Protein AF-A0A9Q4D4Q5-F1 (afdb_monomer)

Solvent-accessible surface area (backbone atoms only — not comparable to full-atom values): 5879 Å² total; per-residue (Å²): 128,88,74,90,69,77,93,74,64,88,87,64,56,71,64,58,53,51,51,46,45,70,75,54,72,36,72,67,62,60,48,51,52,71,72,35,90,54,38,47,77,47,73,43,54,54,98,89,61,53,78,44,31,43,36,38,36,31,48,68,54,75,71,93,72,73,70,84,81,74,72,85,71,78,88,39,73,40,80,73,44,78,50,64,42,73,94,73,63,132

Secondary structure (DSSP, 8-state):
--------STT--HHHHHHHHHHHS-HHHHHHHHH-TTEEEEEEE-TT--EEEEEEEEETPPPSSS-TTS--SSS-EEEEEEEE-GGG--

Radius of gyration: 15.41 Å; Cα contacts (8 Å, |Δi|>4): 100; chains: 1; bounding box: 35×41×30 Å

Mean predicted aligned error: 8.26 Å

pLDDT: mean 80.2, std 16.12, range [35.66, 95.75]

Structure (mmCIF, N/CA/C/O backbone):
data_AF-A0A9Q4D4Q5-F1
#
_entry.id   AF-A0A9Q4D4Q5-F1
#
loop_
_atom_site.group_PDB
_atom_site.id
_atom_site.type_symbol
_atom_site.label_atom_id
_atom_site.label_alt_id
_atom_site.label_comp_id
_atom_site.label_asym_id
_atom_site.label_entity_id
_atom_site.label_seq_id
_atom_site.pdbx_PDB_ins_code
_atom_site.Cartn_x
_atom_site.Cartn_y
_atom_site.Cartn_z
_atom_site.occupancy
_atom_site.B_iso_or_equiv
_atom_site.auth_seq_id
_atom_site.auth_comp_id
_atom_site.auth_asym_id
_atom_site.auth_atom_id
_atom_site.pdbx_PDB_model_num
ATOM 1 N N . PRO A 1 1 ? 5.399 -2.163 -12.065 1.00 35.66 1 PRO A N 1
ATOM 2 C CA . PRO A 1 1 ? 6.712 -2.619 -11.547 1.00 35.66 1 PRO A CA 1
ATOM 3 C C . PRO A 1 1 ? 6.629 -2.920 -10.039 1.00 35.66 1 PRO A C 1
ATOM 5 O 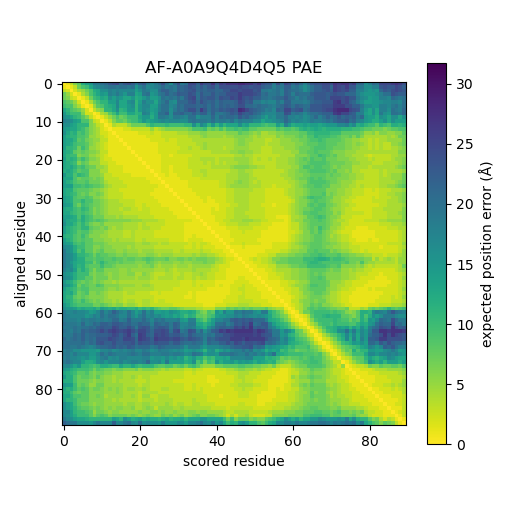O . PRO A 1 1 ? 5.773 -2.340 -9.374 1.00 35.66 1 PRO A O 1
ATOM 8 N N . PRO A 1 2 ? 7.445 -3.843 -9.507 1.00 35.81 2 PRO A N 1
ATOM 9 C CA . PRO A 1 2 ? 7.506 -4.082 -8.066 1.00 35.81 2 PRO A CA 1
ATOM 10 C C . PRO A 1 2 ? 7.952 -2.807 -7.322 1.00 35.81 2 PRO A C 1
ATOM 12 O O . PRO A 1 2 ? 8.803 -2.076 -7.826 1.00 35.81 2 PRO A O 1
ATOM 15 N N . GLY A 1 3 ? 7.335 -2.537 -6.163 1.00 51.19 3 GLY A N 1
ATOM 16 C CA . GLY A 1 3 ? 7.714 -1.500 -5.196 1.00 51.19 3 GLY A CA 1
ATOM 17 C C . GLY A 1 3 ? 7.646 -0.039 -5.661 1.00 51.19 3 GLY A C 1
ATOM 18 O O . GLY A 1 3 ? 8.684 0.608 -5.805 1.00 51.1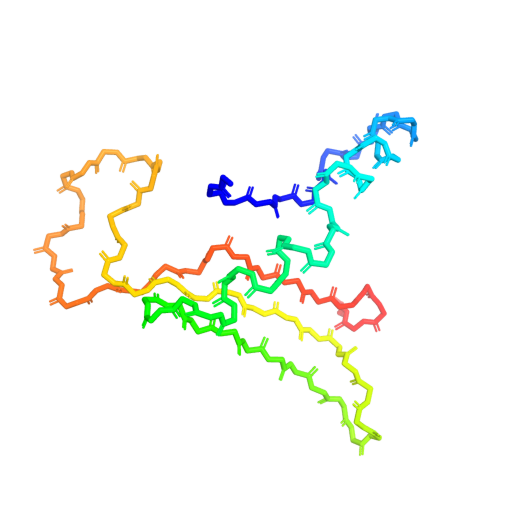9 3 GLY A O 1
ATOM 19 N N . VAL A 1 4 ? 6.447 0.539 -5.807 1.00 48.41 4 VAL A N 1
ATOM 20 C CA . VAL A 1 4 ? 6.294 2.009 -5.864 1.00 48.41 4 VAL A CA 1
ATOM 21 C C . VAL A 1 4 ? 6.584 2.572 -4.467 1.00 48.41 4 VAL A C 1
ATOM 23 O O . VAL A 1 4 ? 5.706 2.639 -3.612 1.00 48.41 4 VAL A O 1
ATOM 26 N N . ARG A 1 5 ? 7.842 2.941 -4.206 1.00 56.47 5 ARG A N 1
ATOM 27 C CA . ARG A 1 5 ? 8.272 3.537 -2.932 1.00 56.47 5 ARG A CA 1
ATOM 28 C C . ARG A 1 5 ? 8.243 5.055 -3.034 1.00 56.47 5 ARG A C 1
ATOM 30 O O . ARG A 1 5 ? 8.892 5.610 -3.910 1.00 56.47 5 ARG A O 1
ATOM 37 N N . LEU A 1 6 ? 7.536 5.713 -2.115 1.00 54.44 6 LEU A N 1
ATOM 38 C CA . LEU A 1 6 ? 7.571 7.172 -1.967 1.00 54.44 6 LEU A CA 1
ATOM 39 C C . LEU A 1 6 ? 9.030 7.675 -1.914 1.00 54.44 6 LEU A C 1
ATOM 41 O O . LEU A 1 6 ? 9.861 7.020 -1.268 1.00 54.44 6 LEU A O 1
ATOM 45 N N . PRO A 1 7 ? 9.358 8.815 -2.552 1.00 49.78 7 PRO A N 1
ATOM 46 C CA . PRO A 1 7 ? 10.686 9.407 -2.466 1.00 49.78 7 PRO A CA 1
ATOM 47 C C . PRO A 1 7 ? 10.987 9.720 -0.997 1.00 49.78 7 PRO A C 1
ATOM 49 O O . PRO A 1 7 ? 10.277 10.483 -0.346 1.00 49.78 7 PRO A O 1
ATOM 52 N N . ARG A 1 8 ? 12.000 9.039 -0.455 1.00 56.72 8 ARG A N 1
ATOM 53 C CA . ARG A 1 8 ? 12.390 9.087 0.960 1.00 56.72 8 ARG A CA 1
ATOM 54 C C . ARG A 1 8 ? 13.716 9.777 1.300 1.00 56.72 8 ARG A C 1
ATOM 56 O O . ARG A 1 8 ? 13.963 9.883 2.499 1.00 56.72 8 ARG A O 1
ATOM 63 N N . PRO A 1 9 ? 14.574 10.278 0.388 1.00 56.56 9 PRO A N 1
ATOM 64 C CA . PRO A 1 9 ? 15.666 11.110 0.859 1.00 56.56 9 PRO A CA 1
ATOM 65 C C . PRO A 1 9 ? 15.135 12.513 1.201 1.00 56.56 9 PRO A C 1
ATOM 67 O O . PRO A 1 9 ? 14.575 13.179 0.318 1.00 56.56 9 PRO A O 1
ATOM 70 N N . PRO A 1 10 ? 15.311 13.001 2.442 1.00 55.91 10 PRO A N 1
ATOM 71 C CA . PRO A 1 10 ? 15.198 14.430 2.708 1.00 55.91 10 PRO A CA 1
ATOM 72 C C . PRO A 1 10 ? 16.138 15.197 1.763 1.00 55.91 10 PRO A C 1
ATOM 74 O O . PRO A 1 10 ? 17.282 14.791 1.565 1.00 55.91 10 PRO A O 1
ATOM 77 N N . GLY A 1 11 ? 15.641 16.279 1.155 1.00 62.03 11 GLY A N 1
A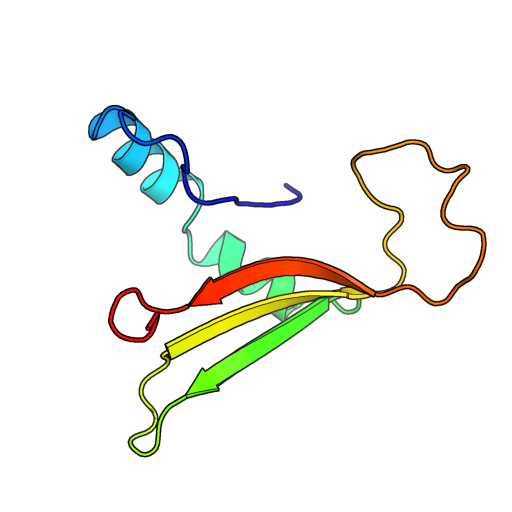TOM 78 C CA . GLY A 1 11 ? 16.377 17.063 0.151 1.00 62.03 11 GLY A CA 1
ATOM 79 C C . GLY A 1 11 ? 16.073 16.722 -1.314 1.00 62.03 11 GLY A C 1
ATOM 80 O O . GLY A 1 11 ? 16.754 17.238 -2.193 1.00 62.03 11 GLY A O 1
ATOM 81 N N . SER A 1 12 ? 15.071 15.879 -1.588 1.00 75.94 12 SER A N 1
ATOM 82 C CA . SER A 1 12 ? 14.597 15.636 -2.962 1.00 75.94 12 SER A CA 1
ATOM 83 C C . SER A 1 12 ? 13.999 16.910 -3.575 1.00 75.94 12 SER A C 1
ATOM 85 O O . SER A 1 12 ? 13.289 17.646 -2.883 1.00 75.94 12 SER A O 1
ATOM 87 N N . ASP A 1 13 ? 14.260 17.156 -4.861 1.00 84.50 13 ASP A N 1
ATOM 88 C CA . ASP A 1 13 ? 13.685 18.294 -5.583 1.00 84.50 13 ASP A CA 1
ATOM 89 C C . ASP A 1 13 ? 12.146 18.167 -5.629 1.00 84.50 13 ASP A C 1
ATOM 91 O O . ASP A 1 13 ? 11.624 17.086 -5.934 1.00 84.50 13 ASP A O 1
ATOM 95 N N . PRO A 1 14 ? 11.383 19.235 -5.329 1.00 86.06 14 PRO A N 1
ATOM 96 C CA . PRO A 1 14 ? 9.931 19.229 -5.472 1.00 86.06 14 PRO A CA 1
ATOM 97 C C . PRO A 1 14 ? 9.426 18.747 -6.841 1.00 86.06 14 PRO A C 1
ATOM 99 O O . PRO A 1 14 ? 8.367 18.119 -6.903 1.00 86.06 14 PRO A O 1
ATOM 102 N N . GLU A 1 15 ? 10.146 19.016 -7.931 1.00 88.00 15 GLU A N 1
ATOM 103 C CA . GLU A 1 15 ? 9.758 18.569 -9.272 1.00 88.00 15 GLU A CA 1
ATOM 104 C C . GLU A 1 15 ? 9.935 17.061 -9.462 1.00 88.00 15 GLU A C 1
ATOM 106 O O . GLU A 1 15 ? 9.077 16.411 -10.066 1.00 88.00 15 GLU A O 1
ATOM 111 N N . ASP A 1 16 ? 10.977 16.480 -8.870 1.00 86.19 16 ASP A N 1
ATOM 112 C CA . ASP A 1 16 ? 11.180 15.031 -8.868 1.00 86.19 16 ASP A CA 1
ATOM 113 C C . ASP A 1 16 ? 10.062 14.335 -8.088 1.00 86.19 16 ASP A C 1
ATOM 115 O O . ASP A 1 16 ? 9.522 13.315 -8.526 1.00 86.19 16 ASP A O 1
ATOM 119 N N . ILE A 1 17 ? 9.649 14.920 -6.957 1.00 84.69 17 ILE A N 1
ATOM 120 C CA . ILE A 1 17 ? 8.516 14.423 -6.168 1.00 84.69 17 ILE A CA 1
ATOM 121 C C . ILE A 1 17 ? 7.229 14.481 -6.997 1.00 84.69 17 ILE A C 1
ATOM 123 O O . ILE A 1 17 ? 6.499 13.489 -7.063 1.00 84.69 17 ILE A O 1
ATOM 127 N N . ARG A 1 18 ? 6.949 15.612 -7.659 1.00 87.56 18 ARG A N 1
ATOM 128 C CA . ARG A 1 18 ? 5.768 15.758 -8.528 1.00 87.56 18 ARG A CA 1
ATOM 129 C C . ARG A 1 18 ? 5.769 14.737 -9.660 1.00 87.56 18 ARG A C 1
ATOM 131 O O . ARG A 1 18 ? 4.763 14.055 -9.860 1.00 87.56 18 ARG A O 1
ATOM 138 N N . SER A 1 19 ? 6.896 14.594 -10.351 1.00 87.94 19 SER A N 1
ATOM 139 C CA . SER A 1 19 ? 7.072 13.637 -11.445 1.00 87.94 19 SER A CA 1
ATOM 140 C C . SER A 1 19 ? 6.870 12.199 -10.971 1.00 87.94 19 SER A C 1
ATOM 142 O O . SER A 1 19 ? 6.171 11.416 -11.619 1.00 87.94 19 SER A O 1
ATOM 144 N N . PHE A 1 20 ? 7.405 11.856 -9.796 1.00 85.56 20 PHE A N 1
ATOM 145 C CA . PHE A 1 20 ? 7.202 10.546 -9.195 1.00 85.56 20 PHE A CA 1
ATOM 146 C C . PHE A 1 20 ? 5.727 10.285 -8.887 1.00 85.56 20 PHE A C 1
ATOM 148 O O . PHE A 1 20 ? 5.209 9.232 -9.261 1.00 85.56 20 PHE A O 1
ATOM 155 N N . ILE A 1 21 ? 5.046 11.234 -8.236 1.00 88.00 21 ILE A N 1
ATOM 156 C CA . ILE A 1 21 ? 3.620 11.122 -7.904 1.00 88.00 21 ILE A CA 1
ATOM 157 C C . ILE A 1 21 ? 2.802 10.920 -9.181 1.00 88.00 21 ILE A C 1
ATOM 159 O O . ILE A 1 21 ? 2.027 9.969 -9.257 1.00 88.00 21 ILE A O 1
ATOM 163 N N . ALA A 1 22 ? 3.019 11.755 -10.198 1.00 89.44 22 ALA A N 1
ATOM 164 C CA . ALA A 1 22 ? 2.285 11.694 -11.457 1.00 89.44 22 ALA A CA 1
ATOM 165 C C . ALA A 1 22 ? 2.496 10.364 -12.200 1.00 89.44 22 ALA A C 1
ATOM 167 O O . ALA A 1 22 ? 1.544 9.785 -12.720 1.00 89.44 22 ALA A O 1
ATOM 168 N N . GLY A 1 23 ? 3.732 9.860 -12.228 1.00 89.50 23 GLY A N 1
ATOM 169 C CA . GLY A 1 23 ? 4.061 8.615 -12.922 1.00 89.50 23 GLY A CA 1
ATOM 170 C C . GLY A 1 23 ? 3.669 7.351 -12.157 1.00 89.50 23 GLY A C 1
ATOM 171 O O . GLY A 1 23 ? 3.374 6.326 -12.772 1.00 89.50 23 GLY A O 1
ATOM 172 N N . ASN A 1 24 ? 3.665 7.393 -10.821 1.00 86.06 24 ASN A N 1
ATOM 173 C CA . ASN A 1 24 ? 3.618 6.177 -10.011 1.00 86.06 24 ASN A CA 1
ATOM 174 C C . ASN A 1 24 ? 2.393 6.062 -9.102 1.00 86.06 24 ASN A C 1
ATOM 176 O O . ASN A 1 24 ? 1.925 4.944 -8.896 1.00 86.06 24 ASN A O 1
ATOM 180 N N . LEU A 1 25 ? 1.821 7.160 -8.606 1.00 88.56 25 LEU A N 1
ATOM 181 C CA . LEU A 1 25 ? 0.642 7.129 -7.731 1.00 88.56 25 LEU A CA 1
ATOM 182 C C . LEU A 1 25 ? -0.653 7.250 -8.544 1.00 88.56 25 LEU A C 1
ATOM 184 O O . LEU A 1 25 ? -1.501 8.104 -8.299 1.00 88.56 25 LEU A O 1
ATOM 188 N N . THR A 1 26 ? -0.798 6.377 -9.540 1.00 91.38 26 THR A N 1
ATOM 189 C CA . THR A 1 26 ? -1.950 6.358 -10.448 1.00 91.38 26 THR A CA 1
ATOM 190 C C . THR A 1 26 ? -2.999 5.344 -9.999 1.00 91.38 26 THR A C 1
ATOM 192 O O . THR A 1 26 ? -2.678 4.311 -9.409 1.00 91.38 26 THR A O 1
ATOM 195 N N . ALA A 1 27 ? -4.266 5.575 -10.356 1.00 91.00 27 ALA A N 1
ATOM 196 C CA . ALA A 1 27 ? -5.348 4.627 -10.078 1.00 91.00 27 ALA A CA 1
ATOM 197 C C . ALA A 1 27 ? -5.057 3.218 -10.631 1.00 91.00 27 ALA A C 1
ATOM 199 O O . ALA A 1 27 ? -5.392 2.224 -9.992 1.00 91.00 27 ALA A O 1
ATOM 200 N N . GLY A 1 28 ? -4.389 3.122 -11.788 1.00 92.00 28 GLY A N 1
ATOM 201 C CA . GLY A 1 28 ? -3.976 1.845 -12.372 1.00 92.00 28 GLY A CA 1
ATOM 202 C C . GLY A 1 28 ? -2.976 1.089 -11.494 1.00 92.00 28 GLY A C 1
ATOM 203 O O . GLY A 1 28 ? -3.150 -0.108 -11.261 1.00 92.00 28 GLY A O 1
ATOM 204 N N . HIS A 1 29 ? -1.977 1.784 -10.946 1.00 89.06 29 HIS A N 1
ATOM 205 C CA . HIS A 1 29 ? -1.004 1.177 -10.037 1.00 89.06 29 HIS A CA 1
ATOM 206 C C . HIS A 1 29 ? -1.612 0.758 -8.694 1.00 89.06 29 HIS A C 1
ATOM 208 O O . HIS A 1 29 ? -1.157 -0.233 -8.134 1.00 89.06 29 HIS A O 1
ATOM 214 N N . PHE A 1 30 ? -2.661 1.433 -8.210 1.00 88.19 30 PHE A N 1
ATOM 215 C CA . PHE A 1 30 ? -3.398 1.000 -7.014 1.00 88.19 30 PHE A CA 1
ATOM 216 C C . PHE A 1 30 ? -4.383 -0.144 -7.290 1.00 88.19 30 PHE A C 1
ATOM 218 O O . PHE A 1 30 ? -4.549 -1.032 -6.457 1.00 88.19 30 PHE A O 1
ATOM 225 N N . ALA A 1 31 ? -5.022 -0.166 -8.461 1.00 92.75 31 ALA A N 1
ATOM 226 C CA . ALA A 1 31 ? -5.969 -1.219 -8.828 1.00 92.75 31 ALA A CA 1
ATOM 227 C C . ALA A 1 31 ? -5.280 -2.563 -9.099 1.00 92.75 31 ALA A C 1
ATOM 229 O O . ALA A 1 31 ? -5.856 -3.614 -8.818 1.00 92.75 31 ALA A O 1
ATOM 230 N N . ALA A 1 32 ? -4.059 -2.536 -9.641 1.00 92.19 32 ALA A N 1
ATOM 231 C CA . ALA A 1 32 ? -3.288 -3.734 -9.949 1.00 92.19 32 ALA A CA 1
ATOM 232 C C . ALA A 1 32 ? -3.111 -4.674 -8.736 1.00 92.19 32 ALA A C 1
ATOM 234 O O . ALA A 1 32 ? -3.524 -5.828 -8.844 1.00 92.19 32 ALA A O 1
ATOM 235 N N . PRO A 1 33 ? -2.584 -4.231 -7.574 1.00 90.06 33 PRO A N 1
ATOM 236 C CA . PRO A 1 33 ? -2.409 -5.112 -6.427 1.00 90.06 33 PRO A CA 1
ATOM 237 C C . PRO A 1 33 ? -3.724 -5.565 -5.790 1.00 90.06 33 PRO A C 1
ATOM 239 O O . PRO A 1 33 ? -3.773 -6.665 -5.262 1.00 90.06 33 PRO A O 1
ATOM 242 N N . ILE A 1 34 ? -4.799 -4.773 -5.874 1.00 93.12 34 ILE A N 1
ATOM 243 C CA . ILE A 1 34 ? -6.123 -5.159 -5.352 1.00 93.12 34 ILE A CA 1
ATOM 244 C C . ILE A 1 34 ? -6.700 -6.362 -6.115 1.00 93.12 34 ILE A C 1
ATOM 246 O O . ILE A 1 34 ? -7.443 -7.159 -5.550 1.00 93.12 34 ILE A O 1
ATOM 250 N N . ARG A 1 35 ? -6.383 -6.488 -7.408 1.00 95.06 35 ARG A N 1
ATOM 251 C CA . ARG A 1 35 ? -6.875 -7.572 -8.274 1.00 95.06 35 ARG A CA 1
ATOM 252 C C . ARG A 1 35 ? -5.951 -8.787 -8.312 1.00 95.06 35 ARG A C 1
ATOM 254 O O . ARG A 1 35 ? -6.306 -9.790 -8.926 1.00 95.06 35 ARG A O 1
ATOM 261 N N . ALA A 1 36 ? -4.763 -8.680 -7.732 1.00 93.75 36 ALA A N 1
ATOM 262 C CA . ALA A 1 36 ? -3.759 -9.726 -7.781 1.00 93.75 36 ALA A CA 1
ATOM 263 C C . ALA A 1 36 ? -4.047 -10.789 -6.710 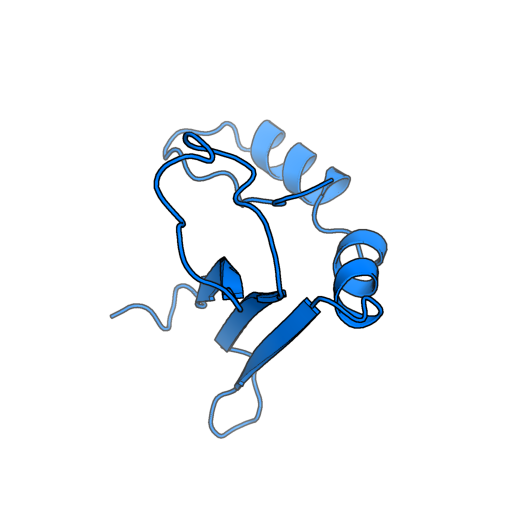1.00 93.75 36 ALA A C 1
ATOM 265 O O . ALA A 1 36 ? -4.328 -10.464 -5.560 1.00 93.75 36 ALA A O 1
ATOM 266 N N . VAL A 1 37 ? -3.991 -12.064 -7.100 1.00 94.12 37 VAL A N 1
ATOM 267 C CA . VAL A 1 37 ? -4.327 -13.203 -6.224 1.00 94.12 37 VAL A CA 1
ATOM 268 C C . VAL A 1 37 ? -3.252 -13.491 -5.177 1.00 94.12 37 VAL A C 1
ATOM 270 O O . VAL A 1 37 ? -3.541 -14.060 -4.132 1.00 94.12 37 VAL A O 1
ATOM 273 N N . ASP A 1 38 ? -2.020 -13.079 -5.456 1.00 92.31 38 ASP A N 1
ATOM 274 C CA . ASP A 1 38 ? -0.829 -13.227 -4.621 1.00 92.31 38 ASP A CA 1
ATOM 275 C C . ASP A 1 38 ? -0.618 -12.024 -3.693 1.00 92.31 38 ASP A C 1
ATOM 277 O O . ASP A 1 38 ? 0.431 -11.892 -3.064 1.00 92.31 38 ASP A O 1
ATOM 281 N N . ARG A 1 39 ? -1.590 -11.108 -3.600 1.00 94.00 39 ARG A N 1
ATOM 282 C CA . ARG A 1 39 ? -1.445 -9.873 -2.831 1.00 94.00 39 ARG A CA 1
ATOM 283 C C . ARG A 1 39 ? -2.573 -9.675 -1.846 1.00 94.00 39 ARG A C 1
ATOM 285 O O . ARG A 1 39 ? -3.725 -10.029 -2.075 1.00 94.00 39 ARG A O 1
ATOM 292 N N . THR A 1 40 ? -2.234 -9.048 -0.729 1.00 95.75 40 THR A N 1
ATOM 293 C CA . THR A 1 40 ? -3.217 -8.585 0.244 1.00 95.75 40 THR A CA 1
ATOM 294 C C . THR A 1 40 ? -2.983 -7.118 0.537 1.00 95.75 40 THR A C 1
ATOM 296 O O . THR A 1 40 ? -1.890 -6.697 0.904 1.00 95.75 40 THR A O 1
ATOM 299 N N . VAL A 1 41 ? -4.046 -6.342 0.367 1.00 93.94 41 VAL A N 1
ATOM 300 C CA . VAL A 1 41 ? -4.080 -4.911 0.636 1.00 93.94 41 VAL A CA 1
ATOM 301 C C . VAL A 1 41 ? -4.822 -4.691 1.951 1.00 93.94 41 VAL A C 1
ATOM 303 O O . VAL A 1 41 ? -6.010 -4.994 2.059 1.00 93.94 41 VAL A O 1
ATOM 306 N N . LEU A 1 42 ? -4.122 -4.158 2.949 1.00 95.31 42 LEU A N 1
ATOM 307 C CA . LEU A 1 42 ? -4.673 -3.848 4.265 1.00 95.31 42 LEU A CA 1
ATOM 308 C C . LEU A 1 42 ? -4.799 -2.335 4.435 1.00 95.31 42 LEU A C 1
ATOM 310 O O . LEU A 1 42 ? 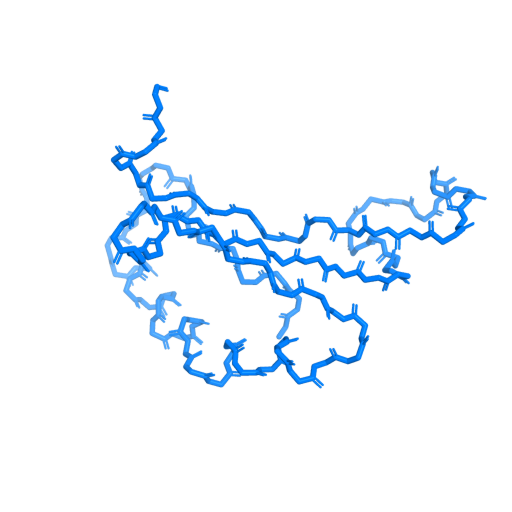-3.887 -1.586 4.089 1.00 95.31 42 LEU A O 1
ATOM 314 N N . TRP A 1 43 ? -5.922 -1.901 5.005 1.00 93.56 43 TRP A N 1
ATOM 315 C CA . TRP A 1 43 ? -6.195 -0.501 5.325 1.00 93.56 43 TRP A CA 1
ATOM 316 C C . TRP A 1 43 ? -6.527 -0.388 6.803 1.00 93.56 43 TRP A C 1
ATOM 318 O O . TRP A 1 43 ? -7.428 -1.072 7.288 1.00 93.56 43 TRP A O 1
ATOM 328 N N . ALA A 1 44 ? -5.835 0.504 7.501 1.00 95.00 44 ALA A N 1
ATOM 329 C CA . ALA A 1 44 ? -6.256 0.929 8.823 1.00 95.00 44 ALA A CA 1
ATOM 330 C C . ALA A 1 44 ? -7.164 2.148 8.684 1.00 95.00 44 ALA A C 1
ATOM 332 O O . ALA A 1 44 ? -6.895 3.054 7.889 1.00 95.00 44 ALA A O 1
ATOM 333 N N . ARG A 1 45 ? -8.223 2.167 9.485 1.00 95.75 45 ARG A N 1
ATOM 334 C CA . ARG A 1 45 ? -9.126 3.304 9.631 1.00 95.75 45 ARG A CA 1
ATOM 335 C C . ARG A 1 45 ? -9.212 3.673 11.101 1.00 95.75 45 ARG A C 1
ATOM 337 O O . ARG A 1 45 ? -9.013 2.812 11.958 1.00 95.75 45 ARG A O 1
ATOM 344 N N . ASP A 1 46 ? -9.479 4.933 11.386 1.00 93.19 46 ASP A N 1
ATOM 345 C CA . ASP A 1 46 ? -9.835 5.356 12.735 1.00 93.19 46 ASP A CA 1
ATOM 346 C C . ASP A 1 46 ? -11.327 5.115 13.030 1.00 93.19 46 ASP A C 1
ATOM 348 O O . ASP A 1 46 ? -12.042 4.465 12.262 1.00 93.19 46 ASP A O 1
ATOM 352 N N . GLY A 1 47 ? -11.787 5.607 14.184 1.00 92.00 47 GLY A N 1
ATOM 353 C CA . GLY A 1 47 ? -13.159 5.410 14.6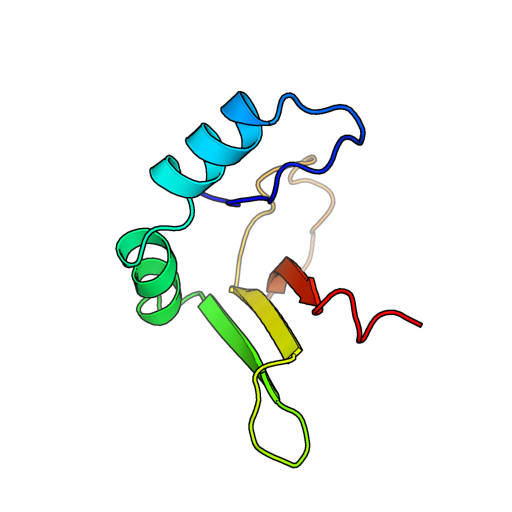46 1.00 92.00 47 GLY A CA 1
ATOM 354 C C . GLY A 1 47 ? -14.227 6.082 13.778 1.00 92.00 47 GLY A C 1
ATOM 355 O O . GLY A 1 47 ? -15.372 5.638 13.821 1.00 92.00 47 GLY A O 1
ATOM 356 N N . ASP A 1 48 ? -13.876 7.105 12.989 1.00 93.50 48 ASP A N 1
ATOM 357 C CA . ASP A 1 48 ? -14.805 7.762 12.058 1.00 93.50 48 ASP A CA 1
ATOM 358 C C . ASP A 1 48 ? -14.755 7.169 10.637 1.00 93.50 48 ASP A C 1
ATOM 360 O O . ASP A 1 48 ? -15.586 7.491 9.786 1.00 93.50 48 ASP A O 1
ATOM 364 N N . GLY A 1 49 ? -13.838 6.226 10.402 1.00 92.69 49 GLY A N 1
ATOM 365 C CA . GLY A 1 49 ? -13.675 5.538 9.129 1.00 92.69 49 GLY A CA 1
ATOM 366 C C . GLY A 1 49 ? -12.646 6.184 8.201 1.00 92.69 49 GLY A C 1
ATOM 367 O O . GLY A 1 49 ? -12.421 5.650 7.108 1.00 92.69 49 GLY A O 1
ATOM 368 N N . THR A 1 50 ? -11.989 7.268 8.614 1.00 93.81 50 THR A N 1
ATOM 369 C CA . THR A 1 50 ? -10.916 7.910 7.856 1.00 93.81 50 THR A CA 1
ATOM 370 C C . THR A 1 50 ? -9.725 6.955 7.715 1.00 93.81 50 THR A C 1
ATOM 372 O O . THR A 1 50 ? -9.270 6.374 8.704 1.00 93.81 50 THR A O 1
ATOM 375 N N . PRO A 1 51 ? -9.189 6.742 6.495 1.00 92.06 51 PRO A N 1
ATOM 376 C CA . PRO A 1 51 ? -8.020 5.894 6.289 1.00 92.06 51 PRO A CA 1
ATOM 377 C C . PRO A 1 51 ? -6.759 6.551 6.860 1.00 92.06 51 PRO A C 1
ATOM 379 O O . PRO A 1 51 ? -6.419 7.680 6.514 1.00 92.06 51 PRO A O 1
ATOM 382 N N . VAL A 1 52 ? -6.039 5.818 7.708 1.00 95.75 52 VAL A N 1
ATOM 383 C CA . VAL A 1 52 ? -4.866 6.329 8.444 1.00 95.75 52 VAL A CA 1
ATOM 384 C C . VAL A 1 52 ? -3.583 5.560 8.162 1.00 95.75 52 VAL A C 1
ATOM 386 O O . VAL A 1 52 ? -2.496 6.059 8.442 1.00 95.75 52 VAL A O 1
ATOM 389 N N . ALA A 1 53 ? -3.683 4.355 7.603 1.00 92.81 53 ALA A N 1
ATOM 390 C CA . ALA A 1 53 ? -2.528 3.597 7.149 1.00 92.81 53 ALA A CA 1
ATOM 391 C C . ALA A 1 53 ? -2.912 2.613 6.045 1.00 92.81 53 ALA A C 1
ATOM 393 O O . ALA A 1 53 ? -4.063 2.184 5.936 1.00 92.81 53 ALA A O 1
ATOM 394 N N . TYR A 1 54 ? -1.912 2.230 5.263 1.00 93.06 54 TYR A N 1
ATOM 395 C CA . TYR A 1 54 ? -2.014 1.227 4.216 1.00 93.06 54 TYR A CA 1
ATOM 396 C C . TYR A 1 54 ? -0.800 0.301 4.261 1.00 93.06 54 TYR A C 1
ATOM 398 O O . TYR A 1 54 ? 0.327 0.728 4.530 1.00 93.06 54 TYR A O 1
ATOM 406 N N . CYS A 1 55 ? -1.041 -0.968 3.955 1.00 94.25 55 CYS A N 1
ATOM 407 C CA . CYS A 1 55 ? -0.016 -1.986 3.844 1.00 94.25 55 CYS A CA 1
ATOM 408 C C . CYS A 1 55 ? -0.282 -2.891 2.635 1.00 94.25 55 CYS A C 1
ATOM 410 O O . CYS A 1 55 ? -1.415 -3.325 2.417 1.00 94.25 55 CYS A O 1
ATOM 412 N N . LEU A 1 56 ? 0.776 -3.211 1.887 1.00 92.44 56 LEU A N 1
ATOM 413 C CA . LEU A 1 56 ? 0.769 -4.204 0.815 1.00 92.44 56 LEU A CA 1
ATOM 414 C C . LEU A 1 56 ? 1.589 -5.424 1.225 1.00 92.44 56 LEU A C 1
ATOM 416 O O . LEU A 1 56 ? 2.790 -5.310 1.470 1.00 92.44 56 LEU A O 1
ATOM 420 N N . LEU A 1 57 ? 0.931 -6.578 1.251 1.00 92.88 57 LEU A N 1
ATOM 421 C CA . LEU A 1 57 ? 1.548 -7.880 1.460 1.00 92.88 57 LEU A CA 1
ATOM 422 C C . LEU A 1 57 ? 1.623 -8.647 0.138 1.00 92.88 57 LEU A C 1
ATOM 424 O O . LEU A 1 57 ? 0.663 -8.616 -0.638 1.00 92.88 57 LEU A O 1
ATOM 428 N N . VAL A 1 58 ? 2.732 -9.348 -0.096 1.00 90.88 58 VAL A N 1
ATOM 429 C CA . VAL A 1 58 ? 2.936 -10.219 -1.265 1.00 90.88 58 VAL A CA 1
ATOM 430 C C . VAL A 1 58 ? 3.249 -11.637 -0.791 1.00 90.88 58 VAL A C 1
ATOM 432 O O . VAL A 1 58 ? 4.270 -11.867 -0.142 1.00 90.88 58 VAL A O 1
ATOM 435 N N . HIS A 1 59 ? 2.368 -12.580 -1.105 1.00 89.88 59 HIS A N 1
ATOM 436 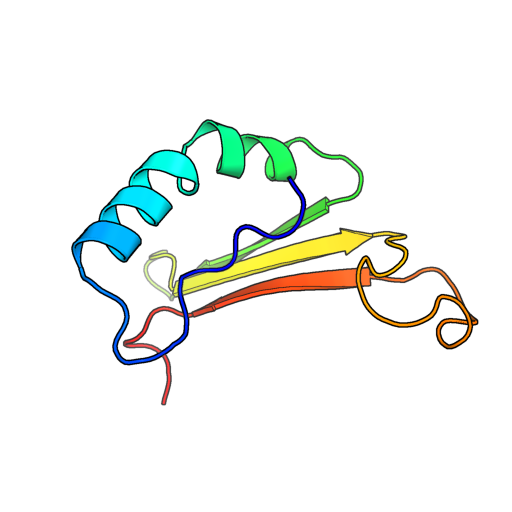C CA . HIS A 1 59 ? 2.480 -13.990 -0.724 1.00 89.88 59 HIS A CA 1
ATOM 437 C C . HIS A 1 59 ? 3.411 -14.741 -1.666 1.00 89.88 59 HIS A C 1
ATOM 439 O O . HIS A 1 59 ? 3.475 -14.427 -2.852 1.00 89.88 59 HIS A O 1
ATOM 445 N N . ASP A 1 60 ? 4.132 -15.722 -1.123 1.00 82.00 60 ASP A N 1
ATOM 446 C CA . ASP A 1 60 ? 5.068 -16.591 -1.848 1.00 82.00 60 ASP A CA 1
ATOM 447 C C . ASP A 1 60 ? 6.081 -15.817 -2.711 1.00 82.00 60 ASP A C 1
ATOM 449 O O . ASP A 1 60 ? 6.608 -16.303 -3.715 1.00 82.00 60 ASP A O 1
ATOM 453 N N . SER A 1 61 ? 6.371 -14.583 -2.298 1.00 68.19 61 SER A N 1
ATOM 454 C CA . SER A 1 61 ? 7.349 -13.721 -2.938 1.00 68.19 61 SER A CA 1
ATOM 455 C C . SER A 1 61 ? 8.750 -14.213 -2.603 1.00 68.19 61 SER A C 1
ATOM 457 O O . SER A 1 61 ? 9.146 -14.357 -1.441 1.00 68.19 61 SER A O 1
ATOM 459 N N . GLN A 1 62 ? 9.531 -14.453 -3.653 1.00 64.00 62 GLN A N 1
ATOM 460 C CA . GLN A 1 62 ? 10.978 -14.468 -3.533 1.00 64.00 62 G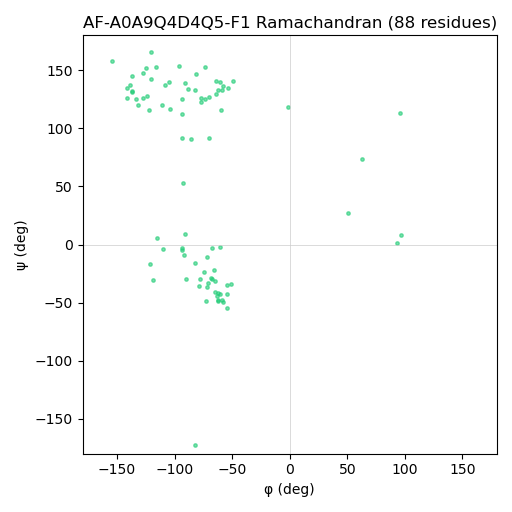LN A CA 1
ATOM 461 C C . GLN A 1 62 ? 11.432 -13.001 -3.468 1.00 64.00 62 GLN A C 1
ATOM 463 O O . GLN A 1 62 ? 11.057 -12.235 -4.360 1.00 64.00 62 GLN A O 1
ATOM 468 N N . PRO A 1 63 ? 12.200 -12.576 -2.449 1.00 57.72 63 PRO A N 1
ATOM 469 C CA . PRO A 1 63 ? 12.554 -11.172 -2.312 1.00 57.72 63 PRO A CA 1
ATOM 470 C C . PRO A 1 63 ? 13.290 -10.684 -3.549 1.00 57.72 63 PRO A C 1
ATOM 472 O O . PRO A 1 63 ? 14.255 -11.299 -4.005 1.00 57.72 63 PRO A O 1
ATOM 475 N N . THR A 1 64 ? 12.872 -9.530 -4.059 1.00 57.56 64 THR A N 1
ATOM 476 C CA . THR A 1 64 ? 13.489 -8.918 -5.243 1.00 57.56 64 THR A CA 1
ATOM 477 C C . THR A 1 64 ? 14.879 -8.337 -4.966 1.00 57.56 64 THR A C 1
ATOM 479 O O . THR A 1 64 ? 15.586 -7.964 -5.899 1.00 57.56 64 THR A O 1
ATOM 482 N N . SER A 1 65 ? 15.292 -8.246 -3.698 1.00 58.47 65 SER A N 1
ATOM 483 C CA . SER A 1 65 ? 16.600 -7.730 -3.290 1.00 58.47 65 SER A CA 1
ATOM 484 C C . SER A 1 65 ? 17.162 -8.528 -2.115 1.00 58.47 65 SER A C 1
ATOM 486 O O . SER A 1 65 ? 16.531 -8.567 -1.058 1.00 58.47 65 SER A O 1
ATOM 488 N N . SER A 1 66 ? 18.388 -9.036 -2.276 1.00 48.69 66 SER A N 1
ATOM 489 C CA . SER A 1 66 ? 19.225 -9.807 -1.331 1.00 48.69 66 SER A CA 1
ATOM 490 C C . SER A 1 66 ? 19.133 -11.324 -1.508 1.00 48.69 66 SER A C 1
ATOM 492 O O . SER A 1 66 ? 18.094 -11.931 -1.286 1.00 48.69 66 SER A O 1
ATOM 494 N N . GLU A 1 67 ? 20.266 -11.884 -1.934 1.00 54.53 67 GLU A N 1
ATOM 495 C CA . GLU A 1 67 ? 20.622 -13.289 -2.155 1.00 54.53 67 GLU A CA 1
ATOM 496 C C . GLU A 1 67 ? 19.549 -14.355 -1.825 1.00 54.53 67 GLU A C 1
ATOM 498 O O . GLU A 1 67 ? 19.210 -14.556 -0.656 1.00 54.53 67 GLU A O 1
ATOM 503 N N . PRO A 1 68 ? 19.096 -15.150 -2.818 1.00 53.75 68 PRO A N 1
ATOM 504 C CA . PRO A 1 68 ? 18.071 -16.190 -2.643 1.00 53.75 68 PRO A CA 1
ATOM 505 C C . PRO A 1 68 ? 18.439 -17.314 -1.651 1.00 53.75 68 PRO A C 1
ATOM 507 O O . PRO A 1 68 ? 17.634 -18.207 -1.411 1.00 53.75 68 PRO A O 1
ATOM 510 N N . ALA A 1 69 ? 19.639 -17.293 -1.065 1.00 56.09 69 ALA A N 1
ATOM 511 C CA . ALA A 1 69 ? 20.161 -18.334 -0.184 1.00 56.09 69 ALA A CA 1
ATOM 512 C C . ALA A 1 69 ? 19.685 -18.246 1.285 1.00 56.09 69 ALA A C 1
ATOM 514 O O . ALA A 1 69 ? 19.839 -19.221 2.034 1.00 56.09 69 ALA A O 1
ATOM 515 N N . SER A 1 70 ? 19.129 -17.105 1.712 1.00 61.25 70 SER A N 1
ATOM 516 C CA . SER A 1 70 ? 18.798 -16.839 3.126 1.00 61.25 70 SER A CA 1
ATOM 517 C C . SER A 1 70 ? 17.387 -17.278 3.525 1.00 61.25 70 SER A C 1
ATOM 519 O O . SER A 1 70 ? 17.156 -17.655 4.672 1.00 61.25 70 SER A O 1
ATOM 521 N N . LEU A 1 71 ? 16.436 -17.262 2.588 1.00 63.75 71 LEU A N 1
ATOM 522 C CA . LEU A 1 71 ? 15.055 -17.683 2.832 1.00 63.75 71 LEU A CA 1
ATOM 523 C C . LEU A 1 71 ? 14.898 -19.151 2.464 1.00 63.75 71 LEU A C 1
ATOM 525 O O . LEU A 1 71 ? 14.653 -19.513 1.319 1.00 63.75 71 LEU A O 1
ATOM 529 N N . ARG A 1 72 ? 15.100 -20.008 3.463 1.00 63.16 72 ARG A N 1
ATOM 530 C CA . ARG A 1 72 ? 15.119 -21.469 3.299 1.00 63.16 72 ARG A CA 1
ATOM 531 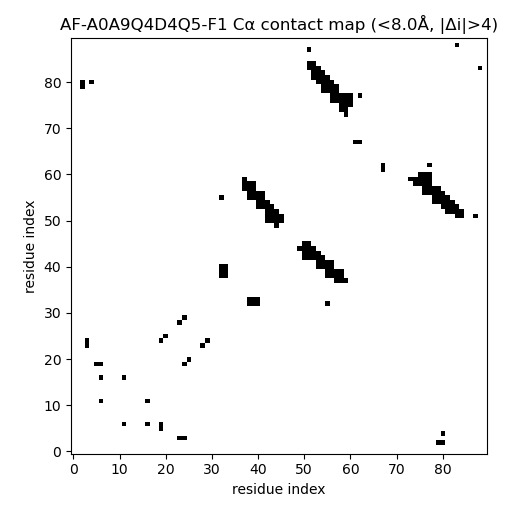C C . ARG A 1 72 ? 13.774 -22.144 3.564 1.00 63.16 72 ARG A C 1
ATOM 533 O O . ARG A 1 72 ? 13.675 -23.361 3.428 1.00 63.16 72 ARG A O 1
ATOM 540 N N . HIS A 1 73 ? 12.757 -21.379 3.958 1.00 68.00 73 HIS A N 1
ATOM 541 C CA . HIS A 1 73 ? 11.475 -21.907 4.415 1.00 68.00 73 HIS A CA 1
ATOM 542 C C . HIS A 1 73 ? 10.320 -21.101 3.822 1.00 68.00 73 HIS A C 1
ATOM 544 O O . HIS A 1 73 ? 10.336 -19.874 3.875 1.00 68.00 73 HIS A O 1
ATOM 550 N N . GLY A 1 74 ? 9.339 -21.814 3.268 1.00 70.75 74 GLY A N 1
ATOM 551 C CA . GLY A 1 74 ? 8.067 -21.272 2.800 1.00 70.75 74 GLY A CA 1
ATOM 552 C C . GLY A 1 74 ? 6.886 -21.916 3.538 1.00 70.75 74 GLY A C 1
ATOM 553 O O . GLY A 1 74 ? 7.075 -22.957 4.182 1.00 70.75 74 GLY A O 1
ATOM 554 N N . PRO A 1 75 ? 5.680 -21.328 3.446 1.00 81.12 75 PRO A N 1
ATOM 555 C CA . PRO A 1 75 ? 5.339 -20.128 2.667 1.00 81.12 75 PRO A CA 1
ATOM 556 C C . PRO A 1 75 ? 5.876 -18.826 3.288 1.00 81.12 75 PRO A C 1
ATOM 558 O O . PRO A 1 75 ? 6.079 -18.744 4.500 1.00 81.12 75 PRO A O 1
ATOM 561 N N . THR A 1 76 ? 6.120 -17.811 2.455 1.00 83.38 76 THR A N 1
ATOM 562 C CA . THR A 1 76 ? 6.601 -16.480 2.870 1.00 83.38 76 THR A CA 1
ATOM 563 C C . THR A 1 76 ? 5.566 -15.404 2.561 1.00 83.38 76 THR A C 1
ATOM 565 O O . THR A 1 76 ? 4.769 -15.529 1.635 1.00 83.38 76 THR A O 1
ATOM 568 N N . VAL A 1 77 ? 5.592 -14.316 3.332 1.00 88.00 77 VAL A N 1
ATOM 569 C CA . VAL A 1 77 ? 4.824 -13.102 3.040 1.00 88.00 77 VAL A CA 1
ATOM 570 C C . VAL A 1 77 ? 5.762 -11.910 3.158 1.00 88.00 77 VAL A C 1
ATOM 572 O O . VAL A 1 77 ? 6.334 -11.671 4.222 1.00 88.00 77 VAL A O 1
ATOM 575 N N . GLU A 1 78 ? 5.929 -11.164 2.072 1.00 87.12 78 GLU A N 1
ATOM 576 C CA . GLU A 1 78 ? 6.701 -9.925 2.049 1.00 87.12 78 GLU A CA 1
ATOM 577 C C . GLU A 1 78 ? 5.811 -8.737 2.413 1.00 87.12 78 GLU A C 1
ATOM 579 O O . GLU A 1 78 ? 4.715 -8.572 1.875 1.00 87.12 78 GLU A O 1
ATOM 584 N N . LEU A 1 79 ? 6.320 -7.875 3.294 1.00 89.50 79 LEU A N 1
ATOM 585 C CA . LEU A 1 79 ? 5.804 -6.529 3.511 1.00 89.50 79 LEU A CA 1
ATOM 586 C C . LEU A 1 79 ? 6.446 -5.574 2.491 1.00 89.50 79 LEU A C 1
ATOM 588 O O . LEU A 1 79 ? 7.512 -5.016 2.751 1.00 89.50 79 LEU A O 1
ATOM 592 N N . ASP A 1 80 ? 5.806 -5.392 1.334 1.00 87.38 80 ASP A N 1
ATOM 593 C CA . ASP A 1 80 ? 6.351 -4.586 0.226 1.00 87.38 80 ASP A CA 1
ATOM 594 C C . ASP A 1 80 ? 6.295 -3.084 0.546 1.00 87.38 80 ASP A C 1
ATOM 596 O O . ASP A 1 80 ? 7.282 -2.351 0.416 1.00 87.38 80 ASP A O 1
ATOM 600 N N . THR A 1 81 ? 5.130 -2.627 1.011 1.00 86.62 81 THR A N 1
ATOM 601 C CA . THR A 1 81 ? 4.874 -1.219 1.320 1.00 86.62 81 THR A CA 1
ATOM 602 C C . THR A 1 81 ? 4.110 -1.099 2.630 1.00 86.62 81 THR A C 1
ATOM 604 O O . THR A 1 81 ? 3.088 -1.751 2.821 1.00 86.62 81 THR A O 1
ATOM 607 N N . PHE A 1 82 ? 4.576 -0.210 3.506 1.00 90.19 82 PHE A N 1
ATOM 608 C CA . PHE A 1 82 ? 3.894 0.186 4.734 1.00 90.19 82 PHE A CA 1
ATOM 609 C C . PHE A 1 82 ? 3.934 1.707 4.839 1.00 90.19 82 PHE A C 1
ATOM 611 O O . PHE A 1 82 ? 4.999 2.319 4.724 1.00 90.19 82 PHE A O 1
ATOM 618 N N . SER A 1 83 ? 2.776 2.337 4.991 1.00 88.25 83 SER A N 1
ATOM 619 C CA . SER A 1 83 ? 2.666 3.791 5.092 1.00 88.25 83 SER A CA 1
ATOM 620 C C . SER A 1 83 ? 1.604 4.162 6.110 1.00 88.25 83 SER A C 1
ATOM 622 O O . SER A 1 83 ? 0.509 3.605 6.104 1.00 88.25 83 SER A O 1
ATOM 624 N N . VAL A 1 84 ? 1.943 5.115 6.971 1.00 91.50 84 VAL A N 1
ATOM 625 C CA . VAL A 1 84 ? 1.068 5.670 8.004 1.00 91.50 84 VAL A CA 1
ATOM 626 C C . VAL A 1 84 ? 0.946 7.162 7.740 1.00 91.50 84 VAL A C 1
ATOM 628 O O . VAL A 1 84 ? 1.914 7.798 7.318 1.00 91.50 84 VAL A O 1
ATOM 631 N N . HIS A 1 85 ? -0.244 7.712 7.953 1.00 89.88 85 HIS A N 1
ATOM 632 C CA . HIS A 1 85 ? -0.470 9.146 7.860 1.00 89.88 85 HIS A CA 1
ATOM 633 C C . HIS A 1 85 ? 0.460 9.890 8.830 1.00 89.88 85 HIS A C 1
ATOM 635 O O . HIS A 1 85 ? 0.603 9.471 9.977 1.00 89.88 85 HIS A O 1
ATOM 641 N N . ALA A 1 86 ? 1.074 10.992 8.385 1.00 87.31 86 ALA A N 1
ATOM 642 C CA . ALA A 1 86 ? 2.091 11.714 9.157 1.00 87.31 86 ALA A CA 1
ATOM 643 C C . ALA A 1 86 ? 1.590 12.109 10.558 1.00 87.31 86 ALA A C 1
ATOM 645 O O . ALA A 1 86 ? 2.266 11.858 11.548 1.00 87.31 86 ALA A O 1
ATOM 646 N N . ASP A 1 87 ? 0.350 12.593 10.645 1.00 89.25 87 ASP A N 1
ATOM 647 C CA . ASP A 1 87 ? -0.288 13.005 11.906 1.00 89.25 87 ASP A CA 1
ATOM 648 C C . ASP A 1 87 ? -0.573 11.854 12.890 1.00 89.25 87 ASP A C 1
ATOM 650 O O . ASP A 1 87 ? -1.120 12.075 13.968 1.00 89.25 87 ASP A O 1
ATOM 654 N N . ARG A 1 88 ? -0.278 10.606 12.510 1.00 83.88 88 ARG A N 1
ATOM 655 C CA . ARG A 1 88 ? -0.505 9.399 13.320 1.00 83.88 88 ARG A CA 1
ATOM 656 C C . ARG A 1 88 ? 0.798 8.693 13.699 1.00 83.88 88 ARG A C 1
ATOM 658 O O . ARG A 1 88 ? 0.752 7.610 14.279 1.00 83.88 88 ARG A O 1
ATOM 665 N N . VAL A 1 89 ? 1.942 9.292 13.375 1.00 76.06 89 VAL A N 1
ATOM 666 C CA . VAL A 1 89 ? 3.260 8.850 13.835 1.00 76.06 89 VAL A CA 1
ATOM 667 C C . VAL A 1 89 ? 3.591 9.650 15.097 1.00 76.06 89 VAL A C 1
ATOM 669 O O . VAL A 1 89 ? 3.709 10.871 15.029 1.00 76.06 89 VAL A O 1
ATOM 672 N N . ALA A 1 90 ? 3.645 8.964 16.243 1.00 62.47 90 ALA A N 1
ATOM 673 C CA . ALA A 1 90 ? 4.006 9.545 17.540 1.00 62.47 90 ALA A CA 1
ATOM 674 C C . ALA A 1 90 ? 5.513 9.807 17.657 1.00 62.47 90 ALA A C 1
ATOM 676 O O . ALA A 1 90 ? 6.291 9.031 17.052 1.00 62.47 90 ALA A O 1
#

Nearest PDB structures (foldseek):
  4e0a-assembly1_B  TM=8.068E-01  e=1.192E-02  Halalkalibacterium halodurans C-125
  4f6a-assembly1_B  TM=8.124E-01  e=3.577E-02  Halalkalibacterium halodurans C-125
  4e8o-assembly1_A  TM=6.628E-01  e=9.823E-03  Acinetobacter baumannii
  6ajn-assembly1_A  TM=4.368E-01  e=3.909E-01  Escherichia coli
  5t53-assembly1_A  TM=4.727E-01  e=6.145E-01  Homo sapiens

Foldseek 3Di:
DAALDQDPDPPDDPVVNVVSCVVAVDPVNVVVQVPDPQKDKDFDADPVRHTFKIWIKGWQDQDPDDDSPPCPDDGDIDGRDIDGHPVPDD

Sequence (90 aa):
PPGVRLPRPPGSDPEDIRSFIAGNLTAGHFAAPIRAVDRTVLWARDGDGTPVAYCLLVHDSQPTSSEPASLRHGPTVELDTFSVHADRVA